Protein AF-A0A7W1I7E9-F1 (afdb_monomer)

Solvent-accessible surface area (backbone atoms only — not comparable to full-atom values): 3394 Å² total; per-residue (Å²): 131,58,82,53,42,75,39,77,90,28,46,71,71,36,36,50,32,51,54,50,47,35,70,76,73,40,78,67,88,44,73,70,59,49,58,76,25,67,86,32,50,71,75,46,47,63,61,39,59,83,78,58,82,66,128

Nearest PDB structures (foldseek):
  8dss-assembly1_B  TM=9.742E-01  e=2.740E-04  Geobacillus stearothermophilus ATCC 7953
  2oce-assembly1_A  TM=9.318E-01  e=6.950E-02  Pseudomonas aeruginosa PAO1
  3bzk-assembly1_A  TM=9.525E-01  e=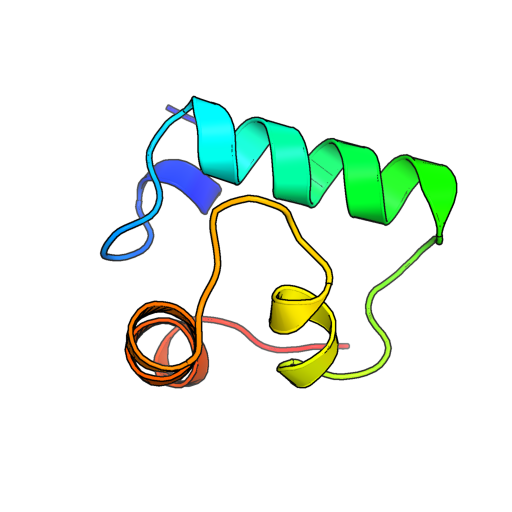9.375E-02  Pseudomonas aeru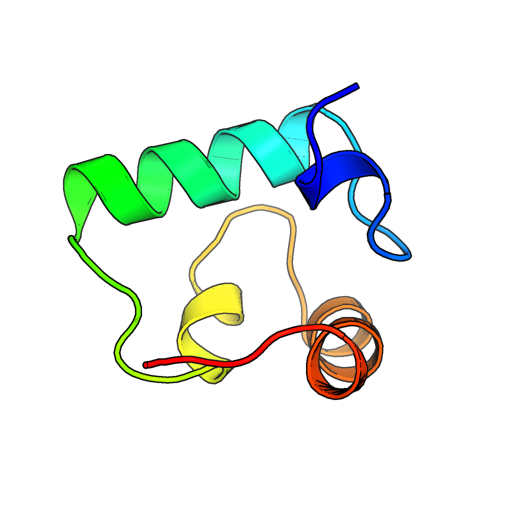ginosa
  2edu-assembly1_A  TM=8.204E-01  e=4.781E-02  Homo sapiens
  5ol9-assembly1_A  TM=8.058E-01  e=2.672E-01  Homo sapiens

Sequence (55 aa):
ATQLEALPGVGPATAQAIVEYRTQHGRFRSVNQLLEVRGIGEAKLAQLKAHVRVS

Radius of gyration: 10.08 Å; Cα contacts (8 Å, |Δi|>4): 48; chains: 1; bounding box: 22×19×22 Å

Mean predicted aligned error: 2.97 Å

Secondary structure (DSSP, 8-state):
--TTTTSTT--HHHHHHHHHHHHHH-S-SSGGGGGGSTT--HHHHHHHTTT----

Foldseek 3Di:
DPPQCVQPQDHPQQVVQVVVCCVVVNFDPFLVCSCVGPRDDPVSSVSCVVPDDGD

pLDDT: mean 92.04, std 6.85, range [53.69, 96.62]

Structure (mmCIF, N/CA/C/O backbone):
data_AF-A0A7W1I7E9-F1
#
_entry.id   AF-A0A7W1I7E9-F1
#
loop_
_atom_site.group_PDB
_atom_site.id
_atom_site.type_symbol
_atom_site.label_atom_id
_atom_site.label_alt_id
_atom_site.label_comp_id
_atom_site.label_asym_id
_atom_site.label_entity_id
_atom_site.label_seq_id
_atom_site.pdbx_PDB_ins_code
_atom_site.Cartn_x
_atom_site.Cartn_y
_atom_site.Cartn_z
_atom_site.occupancy
_atom_site.B_iso_or_equiv
_atom_site.auth_seq_id
_atom_site.auth_comp_id
_atom_site.auth_asym_id
_atom_site.auth_atom_id
_atom_site.pdbx_PDB_model_num
ATOM 1 N N . ALA A 1 1 ? 6.292 -6.092 12.872 1.00 53.69 1 ALA A N 1
ATOM 2 C CA . ALA A 1 1 ? 6.090 -5.923 11.426 1.00 53.69 1 ALA A CA 1
ATOM 3 C C . ALA A 1 1 ? 4.756 -6.549 11.067 1.00 53.69 1 ALA A C 1
ATOM 5 O O . ALA A 1 1 ? 4.555 -7.732 11.331 1.00 53.69 1 ALA A O 1
ATOM 6 N N . THR A 1 2 ? 3.803 -5.747 10.602 1.00 68.81 2 THR A N 1
ATOM 7 C CA . THR A 1 2 ? 2.491 -6.248 10.167 1.00 68.81 2 THR A CA 1
ATOM 8 C C . THR A 1 2 ? 2.663 -7.177 8.957 1.00 68.81 2 THR A C 1
ATOM 10 O O . THR A 1 2 ? 3.590 -7.001 8.176 1.00 68.81 2 THR A O 1
ATOM 13 N N . GLN A 1 3 ? 1.788 -8.170 8.762 1.00 83.56 3 GLN A N 1
ATOM 14 C CA . GLN A 1 3 ? 1.866 -9.110 7.624 1.00 83.56 3 GLN A CA 1
ATOM 15 C C . GLN A 1 3 ? 1.904 -8.396 6.252 1.00 83.56 3 GLN A C 1
ATOM 17 O O . GLN A 1 3 ? 2.394 -8.950 5.274 1.00 83.56 3 GLN A O 1
ATOM 22 N N . LEU A 1 4 ? 1.420 -7.150 6.193 1.00 88.38 4 LEU A N 1
ATOM 23 C CA . LEU A 1 4 ? 1.492 -6.283 5.019 1.00 88.38 4 LEU A CA 1
ATOM 24 C C . LEU A 1 4 ? 2.915 -5.792 4.724 1.00 88.38 4 LEU A C 1
ATOM 26 O O . LEU A 1 4 ? 3.275 -5.707 3.560 1.00 88.38 4 LEU A O 1
ATOM 30 N N . GLU A 1 5 ? 3.735 -5.513 5.741 1.00 89.00 5 GLU A N 1
ATOM 31 C CA . GLU A 1 5 ? 5.135 -5.081 5.568 1.00 89.00 5 GLU A CA 1
ATOM 32 C C . GLU A 1 5 ? 6.035 -6.184 4.991 1.00 89.00 5 GLU A C 1
ATOM 34 O O . GLU A 1 5 ? 7.119 -5.902 4.491 1.00 89.00 5 GLU A O 1
ATOM 39 N N . ALA A 1 6 ? 5.597 -7.446 5.044 1.00 89.94 6 ALA A N 1
ATOM 40 C CA . ALA A 1 6 ? 6.301 -8.559 4.409 1.00 89.94 6 ALA A CA 1
ATOM 41 C C . ALA A 1 6 ? 6.090 -8.605 2.883 1.00 89.94 6 ALA A C 1
ATOM 43 O O . ALA A 1 6 ? 6.747 -9.386 2.194 1.00 89.94 6 ALA A O 1
ATOM 44 N N . LEU A 1 7 ? 5.164 -7.802 2.346 1.00 91.38 7 LEU A N 1
ATOM 45 C CA . LEU A 1 7 ? 4.909 -7.741 0.913 1.00 91.38 7 LEU A CA 1
ATOM 46 C C . LEU A 1 7 ? 6.001 -6.922 0.204 1.00 91.38 7 LEU A C 1
ATOM 48 O O . LEU A 1 7 ? 6.425 -5.878 0.712 1.00 91.38 7 LEU A O 1
ATOM 52 N N . PRO A 1 8 ? 6.437 -7.340 -0.997 1.00 89.50 8 PRO A N 1
ATOM 53 C CA . PRO A 1 8 ? 7.480 -6.634 -1.730 1.00 89.50 8 PRO A CA 1
ATOM 54 C C . PRO A 1 8 ? 7.074 -5.179 -1.994 1.00 89.50 8 PRO A C 1
ATOM 56 O O . PRO A 1 8 ? 5.984 -4.888 -2.489 1.00 89.50 8 PRO A O 1
ATOM 59 N N . GLY A 1 9 ? 7.959 -4.251 -1.626 1.00 87.50 9 GLY A N 1
ATOM 60 C CA . GLY A 1 9 ? 7.738 -2.816 -1.797 1.00 87.50 9 GLY A CA 1
ATOM 61 C C . GLY A 1 9 ? 6.742 -2.188 -0.812 1.00 87.50 9 GLY A C 1
ATOM 62 O O . GLY A 1 9 ? 6.464 -0.991 -0.930 1.00 87.50 9 GLY A O 1
ATOM 63 N N . VAL A 1 10 ? 6.208 -2.926 0.166 1.00 93.56 10 VAL A N 1
ATOM 64 C CA . VAL A 1 10 ? 5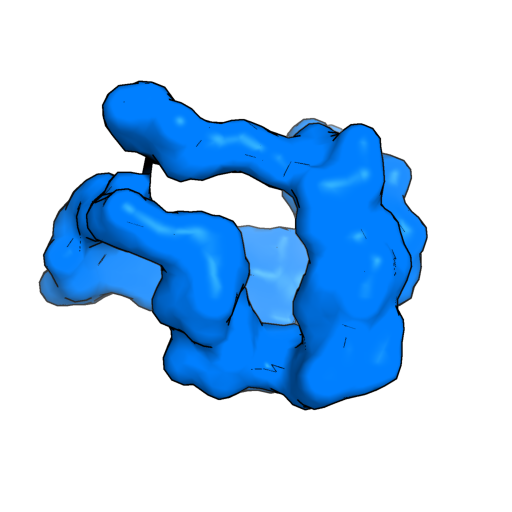.307 -2.381 1.195 1.00 93.56 10 VAL A CA 1
ATOM 65 C C . VAL A 1 10 ? 6.096 -2.100 2.469 1.00 93.56 10 VAL A C 1
ATOM 67 O O . VAL A 1 10 ? 6.446 -3.001 3.215 1.00 93.56 10 VAL A O 1
ATOM 70 N N . GLY A 1 11 ? 6.367 -0.821 2.727 1.00 93.44 11 GLY A N 1
ATOM 71 C CA . GLY A 1 11 ? 6.913 -0.370 4.010 1.00 93.44 11 GLY A CA 1
ATOM 72 C C . GLY A 1 11 ? 5.815 -0.010 5.022 1.00 93.44 11 GLY A C 1
ATOM 73 O O . GLY A 1 11 ? 4.633 0.008 4.659 1.00 93.44 11 GLY A O 1
ATOM 74 N N . PRO A 1 12 ? 6.187 0.379 6.258 1.00 93.50 12 PRO A N 1
ATOM 75 C CA . PRO A 1 12 ? 5.240 0.710 7.328 1.00 93.50 12 PRO A CA 1
ATOM 76 C C . PRO A 1 12 ? 4.187 1.755 6.927 1.00 93.50 12 PRO A C 1
ATOM 78 O O . PRO A 1 12 ? 3.003 1.577 7.192 1.00 93.50 12 PRO A O 1
ATOM 81 N N . ALA A 1 13 ? 4.587 2.808 6.206 1.00 93.81 13 ALA A N 1
ATOM 82 C CA . ALA A 1 13 ? 3.667 3.852 5.748 1.00 93.81 13 ALA A CA 1
ATOM 83 C C . ALA A 1 13 ? 2.624 3.334 4.739 1.00 93.81 13 ALA A C 1
ATOM 85 O O . ALA A 1 13 ? 1.456 3.710 4.800 1.00 93.81 13 ALA A O 1
ATOM 86 N N . THR A 1 14 ? 3.024 2.452 3.818 1.00 94.38 14 THR A N 1
ATOM 87 C CA . THR A 1 14 ? 2.094 1.847 2.853 1.00 94.38 14 THR A CA 1
ATOM 88 C C . THR A 1 14 ? 1.181 0.836 3.541 1.00 94.38 14 THR A C 1
ATOM 90 O O . THR A 1 14 ? -0.012 0.814 3.258 1.00 94.38 14 THR A O 1
ATOM 93 N N . ALA A 1 15 ? 1.703 0.041 4.479 1.00 94.50 15 ALA A N 1
ATOM 94 C CA . ALA A 1 15 ? 0.892 -0.874 5.279 1.00 94.50 15 ALA A CA 1
ATOM 95 C C . ALA A 1 15 ? -0.196 -0.123 6.067 1.00 94.50 15 ALA A C 1
ATOM 97 O O . ALA A 1 15 ? -1.364 -0.511 6.016 1.00 94.50 15 ALA A O 1
ATOM 98 N N . GLN A 1 16 ? 0.165 0.994 6.709 1.00 94.88 16 GLN A N 1
ATOM 99 C CA . GLN A 1 16 ? -0.780 1.887 7.385 1.00 94.88 16 GLN A CA 1
ATOM 100 C C . GLN A 1 16 ? -1.866 2.387 6.418 1.00 94.8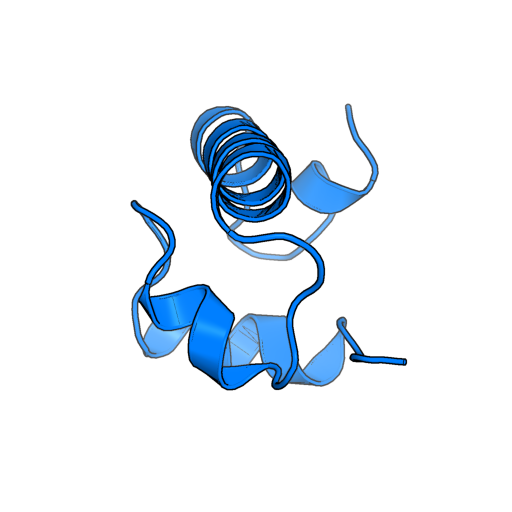8 16 GLN A C 1
ATOM 102 O O . GLN A 1 16 ? -3.053 2.276 6.720 1.00 94.88 16 GLN A O 1
ATOM 107 N N . ALA A 1 17 ? -1.474 2.862 5.231 1.00 95.44 17 ALA A N 1
ATOM 108 C CA . ALA A 1 17 ? -2.407 3.375 4.228 1.00 95.44 17 ALA A CA 1
ATOM 109 C C . ALA A 1 17 ? -3.393 2.303 3.721 1.00 95.44 17 ALA A C 1
ATOM 111 O O . ALA A 1 17 ? -4.560 2.608 3.487 1.00 95.44 17 ALA A O 1
ATOM 112 N N . ILE A 1 18 ? -2.963 1.040 3.588 1.00 94.38 18 ILE A N 1
ATOM 113 C CA . ILE A 1 18 ? -3.849 -0.080 3.215 1.00 94.38 18 ILE A CA 1
ATOM 114 C C . ILE A 1 18 ? -4.918 -0.306 4.297 1.00 94.38 18 ILE A C 1
ATOM 116 O O . ILE A 1 18 ? -6.094 -0.504 3.982 1.00 94.38 18 ILE A O 1
ATOM 120 N N . VAL A 1 19 ? -4.516 -0.291 5.572 1.00 93.75 19 VAL A N 1
ATOM 121 C CA . VAL A 1 19 ? -5.434 -0.476 6.710 1.00 93.75 19 VAL A CA 1
ATOM 122 C C . VAL A 1 19 ? -6.417 0.687 6.811 1.00 93.75 19 VAL A C 1
ATOM 124 O O . VAL A 1 19 ? -7.616 0.470 6.999 1.00 93.75 19 VAL A O 1
ATOM 127 N N . GLU A 1 20 ? -5.929 1.912 6.644 1.00 94.88 20 GLU A N 1
ATOM 128 C CA . GLU A 1 20 ? -6.744 3.122 6.677 1.00 94.88 20 GLU A CA 1
ATOM 129 C C . GLU A 1 20 ? -7.763 3.146 5.533 1.00 94.88 20 GLU A C 1
ATOM 131 O O . GLU A 1 20 ? -8.958 3.319 5.784 1.00 94.88 20 GLU A O 1
ATOM 136 N N . TYR A 1 21 ? -7.331 2.847 4.303 1.00 95.75 21 TYR A N 1
ATOM 137 C CA . TYR A 1 21 ? -8.235 2.724 3.159 1.00 95.75 21 TYR A CA 1
ATOM 138 C C . TYR A 1 21 ? -9.347 1.711 3.441 1.00 95.75 21 TYR A C 1
ATOM 140 O O . TYR A 1 21 ? -10.523 2.028 3.264 1.00 95.75 21 TYR A O 1
ATOM 148 N N . ARG A 1 22 ? -8.998 0.522 3.955 1.00 94.12 22 ARG A N 1
ATOM 149 C CA . ARG A 1 22 ? -9.976 -0.522 4.297 1.00 94.12 22 ARG A CA 1
ATOM 150 C C . ARG A 1 22 ? -10.939 -0.092 5.408 1.00 94.12 22 ARG A C 1
ATOM 152 O O . ARG A 1 22 ? -12.091 -0.520 5.421 1.00 94.12 22 ARG A O 1
ATOM 159 N N . THR A 1 23 ? -10.475 0.722 6.348 1.00 94.56 23 THR A N 1
ATOM 160 C CA . THR A 1 23 ? -11.308 1.245 7.440 1.00 94.56 23 THR A CA 1
ATOM 161 C C . THR A 1 23 ? -12.333 2.248 6.913 1.00 94.56 23 THR A C 1
ATOM 163 O O . THR A 1 23 ? -13.492 2.199 7.311 1.00 94.56 23 THR A O 1
ATOM 166 N N . 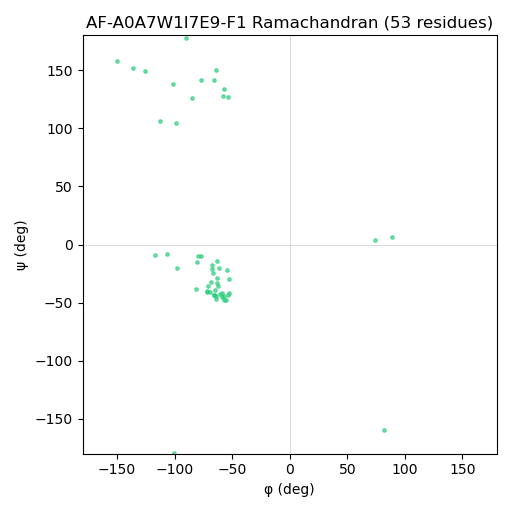GLN A 1 24 ? -11.926 3.116 5.985 1.00 96.00 24 GLN A N 1
ATOM 167 C CA . GLN A 1 24 ? -12.775 4.179 5.441 1.00 96.00 24 GLN A CA 1
ATOM 168 C C . GLN A 1 24 ? -13.724 3.691 4.333 1.00 96.00 24 GLN A C 1
ATOM 170 O O . GLN A 1 24 ? -14.873 4.119 4.273 1.00 96.00 24 GLN A O 1
ATOM 175 N N . HIS A 1 25 ? -13.265 2.780 3.472 1.00 95.00 25 HIS A N 1
ATOM 176 C CA . HIS A 1 25 ? -13.988 2.347 2.265 1.00 95.00 25 HIS A CA 1
ATOM 177 C C . HIS A 1 25 ? -14.586 0.939 2.397 1.00 95.00 25 HIS A C 1
ATOM 179 O O . HIS A 1 25 ? -15.344 0.487 1.536 1.00 95.00 25 HIS A O 1
ATOM 185 N N . GLY A 1 26 ? -14.260 0.229 3.479 1.00 94.00 26 GLY A N 1
ATOM 186 C CA . GLY A 1 26 ? -14.628 -1.165 3.681 1.00 94.00 26 GLY A CA 1
ATOM 187 C C . GLY A 1 26 ? -13.683 -2.139 2.973 1.00 94.00 26 GLY A C 1
ATOM 188 O O . GLY A 1 26 ? -12.527 -1.846 2.673 1.00 94.00 26 GLY A O 1
ATOM 189 N N . ARG A 1 27 ? -14.154 -3.369 2.746 1.00 94.12 27 ARG A N 1
ATOM 190 C CA . ARG A 1 27 ? -13.340 -4.424 2.121 1.00 94.12 27 ARG A CA 1
ATOM 191 C C . ARG A 1 27 ? -13.007 -4.060 0.672 1.00 94.12 27 ARG A C 1
ATOM 193 O O . ARG A 1 27 ? -13.877 -3.600 -0.063 1.00 94.12 27 ARG A O 1
ATOM 200 N N . PHE A 1 28 ? -11.781 -4.372 0.250 1.00 95.62 28 PHE A N 1
ATOM 201 C CA . PHE A 1 28 ? -11.417 -4.363 -1.164 1.00 95.62 28 PHE A CA 1
ATOM 202 C C . PHE A 1 28 ? -12.340 -5.312 -1.937 1.00 95.62 28 PHE A C 1
ATOM 204 O O . PHE A 1 28 ? -12.577 -6.436 -1.500 1.00 95.62 28 PHE A O 1
ATOM 211 N N . ARG A 1 29 ? -12.853 -4.853 -3.076 1.00 94.75 29 ARG A N 1
ATOM 212 C CA . ARG A 1 29 ? -13.681 -5.608 -4.031 1.00 94.75 29 ARG A CA 1
ATOM 213 C C . ARG A 1 29 ? -12.864 -6.148 -5.200 1.00 94.75 29 ARG A C 1
ATOM 215 O O . ARG A 1 29 ? -13.281 -7.085 -5.867 1.00 94.75 29 ARG A O 1
ATOM 222 N N . SER A 1 30 ? -11.695 -5.566 -5.450 1.00 95.25 30 SER A N 1
ATOM 223 C CA . SER A 1 30 ? -10.729 -6.062 -6.427 1.00 95.25 30 SER A CA 1
ATOM 224 C C . SER A 1 30 ? -9.310 -5.704 -5.998 1.00 95.25 30 SER A C 1
ATOM 226 O O . SER A 1 30 ? -9.100 -4.759 -5.241 1.00 95.25 30 SER A O 1
ATOM 228 N N . VAL A 1 31 ? -8.322 -6.444 -6.505 1.00 94.56 31 VAL A N 1
ATOM 229 C CA . VAL A 1 31 ? -6.902 -6.145 -6.250 1.00 94.56 31 VAL A CA 1
ATOM 230 C C . VAL A 1 31 ? -6.514 -4.774 -6.822 1.00 94.56 31 VAL A C 1
ATOM 232 O O . VAL A 1 31 ? -5.663 -4.094 -6.262 1.00 94.56 31 VAL A O 1
ATOM 235 N N . ASN A 1 32 ? -7.177 -4.322 -7.893 1.00 95.50 32 ASN A N 1
ATOM 236 C CA . ASN A 1 32 ? -6.891 -3.034 -8.531 1.00 95.50 32 ASN A CA 1
ATOM 237 C C . ASN A 1 32 ? -7.223 -1.829 -7.638 1.00 95.50 32 ASN A C 1
ATOM 239 O O . ASN A 1 32 ? -6.589 -0.791 -7.795 1.00 95.50 32 ASN A O 1
ATOM 243 N N . GLN A 1 33 ? -8.135 -1.967 -6.670 1.00 96.00 33 GLN A N 1
ATOM 244 C CA . GLN A 1 33 ? -8.420 -0.902 -5.697 1.00 96.00 33 GLN A CA 1
ATOM 245 C C . GLN A 1 33 ? -7.216 -0.563 -4.808 1.00 96.00 33 GLN A C 1
ATOM 247 O O . GLN A 1 33 ? -7.184 0.497 -4.194 1.00 96.00 33 GLN A O 1
ATOM 252 N N . LEU A 1 34 ? -6.178 -1.407 -4.772 1.00 95.31 34 LEU A N 1
ATOM 253 C CA . LEU A 1 34 ? -4.915 -1.037 -4.138 1.00 95.31 34 LEU A CA 1
ATOM 254 C C . LEU A 1 34 ? -4.252 0.181 -4.807 1.00 95.31 34 LEU A C 1
ATOM 256 O O . LEU A 1 34 ? -3.461 0.833 -4.144 1.00 95.31 34 LEU A O 1
ATOM 260 N N . LEU A 1 35 ? -4.583 0.534 -6.059 1.00 96.62 35 LEU A N 1
ATOM 261 C CA . LEU A 1 35 ? -4.108 1.778 -6.700 1.00 96.62 35 LEU A CA 1
ATOM 262 C C . LEU A 1 35 ? -4.687 3.045 -6.066 1.00 96.62 35 LEU A C 1
ATOM 264 O O . LEU A 1 35 ? -4.115 4.119 -6.219 1.00 9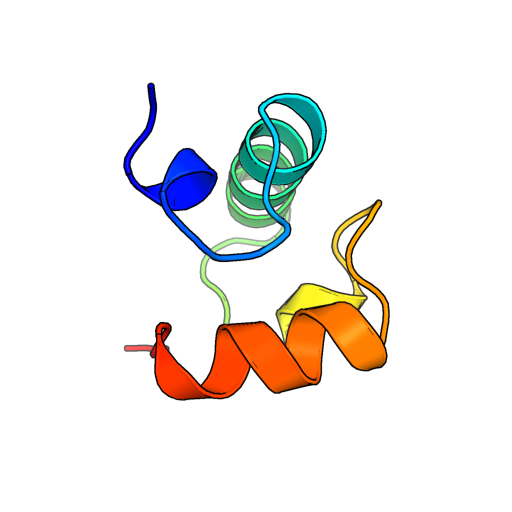6.62 35 LEU A O 1
ATOM 268 N N . GLU A 1 36 ? -5.807 2.931 -5.355 1.00 96.19 36 GLU A N 1
ATOM 269 C CA . GLU A 1 36 ? -6.400 4.048 -4.615 1.00 96.19 36 GLU A CA 1
ATOM 270 C C . GLU A 1 36 ? -5.676 4.284 -3.276 1.00 96.19 36 GLU A C 1
ATOM 272 O O . GLU A 1 36 ? -5.880 5.301 -2.614 1.00 96.19 36 GLU A O 1
ATOM 277 N N . VAL A 1 37 ? -4.793 3.364 -2.871 1.00 95.75 37 VAL A N 1
ATOM 278 C CA . VAL A 1 37 ? -4.007 3.479 -1.644 1.00 95.75 37 VAL A CA 1
ATOM 279 C C . VAL A 1 37 ? -2.750 4.307 -1.897 1.00 95.75 37 VAL A C 1
ATOM 281 O O . VAL A 1 37 ? -1.904 3.984 -2.736 1.00 95.75 37 VAL A O 1
ATOM 284 N N . ARG A 1 38 ? -2.564 5.355 -1.089 1.00 93.56 38 ARG A N 1
ATOM 285 C CA . ARG A 1 38 ? -1.374 6.211 -1.150 1.00 93.56 38 ARG A CA 1
ATOM 286 C C . ARG A 1 38 ? -0.084 5.387 -1.038 1.00 93.56 38 ARG A C 1
ATOM 288 O O . ARG A 1 38 ? 0.130 4.647 -0.080 1.00 93.56 38 ARG A O 1
ATOM 295 N N . GLY A 1 39 ? 0.820 5.576 -2.001 1.00 93.06 39 GLY A N 1
ATOM 296 C CA . GLY A 1 39 ? 2.112 4.883 -2.046 1.00 93.06 39 GLY A CA 1
ATOM 297 C C . GLY A 1 39 ? 2.091 3.537 -2.777 1.00 93.06 39 GLY A C 1
ATOM 298 O O . GLY A 1 39 ? 3.118 2.847 -2.786 1.00 93.06 39 GLY A O 1
ATOM 299 N N . ILE A 1 40 ? 0.970 3.174 -3.409 1.00 96.00 40 ILE A N 1
ATOM 300 C CA . ILE A 1 40 ? 0.865 2.053 -4.346 1.00 96.00 40 ILE A CA 1
ATOM 301 C C . ILE A 1 40 ? 0.599 2.607 -5.750 1.00 96.00 40 ILE A C 1
ATOM 303 O O . ILE A 1 40 ? -0.489 3.071 -6.056 1.00 96.00 40 ILE A O 1
ATOM 307 N N . GLY A 1 41 ? 1.617 2.557 -6.609 1.00 95.12 41 GLY A N 1
ATOM 308 C CA . GLY A 1 41 ? 1.474 2.801 -8.049 1.00 95.12 41 GLY A CA 1
ATOM 309 C C . GLY A 1 41 ? 1.437 1.494 -8.841 1.00 95.12 41 GLY A C 1
ATOM 310 O O . GLY A 1 41 ? 1.586 0.413 -8.267 1.00 95.12 41 GLY A O 1
ATOM 311 N N . GLU A 1 42 ? 1.317 1.586 -10.166 1.00 95.25 42 GLU A N 1
ATOM 312 C CA . GLU A 1 42 ? 1.208 0.420 -11.060 1.00 95.25 42 GLU A CA 1
ATOM 313 C C . GLU A 1 42 ? 2.343 -0.596 -10.884 1.00 95.25 42 GLU A C 1
ATOM 315 O O . GLU A 1 42 ? 2.084 -1.794 -10.785 1.00 95.25 42 GLU A O 1
ATOM 320 N N . ALA A 1 43 ? 3.590 -0.129 -10.758 1.00 93.00 43 ALA A N 1
ATOM 321 C CA . ALA A 1 43 ? 4.748 -1.000 -10.552 1.00 93.00 43 ALA A CA 1
ATOM 322 C C . ALA A 1 43 ? 4.634 -1.823 -9.257 1.00 93.00 43 ALA A C 1
ATOM 324 O O . ALA A 1 43 ? 4.899 -3.025 -9.246 1.00 93.00 43 ALA 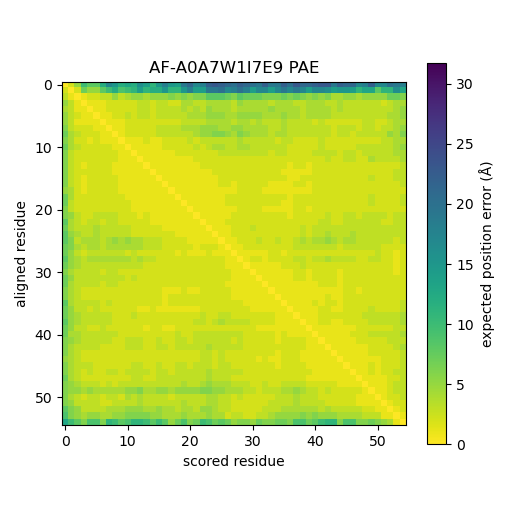A O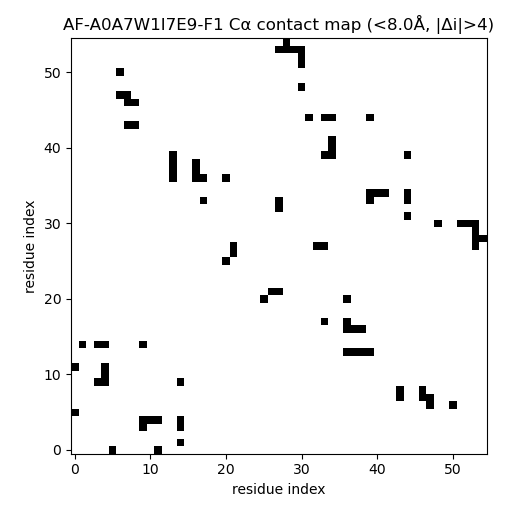 1
ATOM 325 N N . LYS A 1 44 ? 4.183 -1.190 -8.168 1.00 93.44 44 LYS A N 1
ATOM 326 C CA . LYS A 1 44 ? 3.992 -1.871 -6.884 1.00 93.44 44 LYS A CA 1
ATOM 327 C C . LYS A 1 44 ? 2.782 -2.799 -6.938 1.00 93.44 44 LYS A C 1
ATOM 329 O O . LYS A 1 44 ? 2.867 -3.928 -6.473 1.00 93.44 44 LYS A O 1
ATOM 334 N N . LEU A 1 45 ? 1.684 -2.373 -7.565 1.00 94.75 45 LEU A N 1
ATOM 335 C CA . LEU A 1 45 ? 0.526 -3.235 -7.792 1.00 94.75 45 LEU A CA 1
ATOM 336 C C . LEU A 1 45 ? 0.916 -4.503 -8.566 1.00 94.75 45 LEU A C 1
ATOM 338 O O . LEU A 1 45 ? 0.486 -5.591 -8.195 1.00 94.75 45 LEU A O 1
ATOM 342 N N . ALA A 1 46 ? 1.724 -4.379 -9.621 1.00 94.19 46 ALA A N 1
ATOM 343 C CA . ALA A 1 46 ? 2.172 -5.520 -10.416 1.00 94.19 46 ALA A CA 1
ATOM 344 C C . ALA A 1 46 ? 2.932 -6.550 -9.565 1.00 94.19 46 ALA A C 1
ATOM 346 O O . ALA A 1 46 ? 2.665 -7.743 -9.681 1.00 94.19 46 ALA A O 1
ATOM 347 N N . GLN A 1 47 ? 3.802 -6.091 -8.660 1.00 92.56 47 GLN A N 1
ATOM 348 C CA . GLN A 1 47 ? 4.487 -6.960 -7.697 1.00 92.56 47 GLN A CA 1
ATOM 349 C C . GLN A 1 47 ? 3.503 -7.586 -6.701 1.00 92.56 47 GLN A C 1
ATOM 351 O O . GLN A 1 47 ? 3.563 -8.781 -6.432 1.00 92.56 47 GLN A O 1
ATOM 356 N N . LEU A 1 48 ? 2.554 -6.801 -6.187 1.00 93.31 48 LEU A N 1
ATOM 357 C CA . LEU A 1 48 ? 1.587 -7.251 -5.185 1.00 93.31 48 LEU A CA 1
ATOM 358 C C . LEU A 1 48 ? 0.580 -8.273 -5.716 1.00 93.31 48 LEU A C 1
ATOM 360 O O . LEU A 1 48 ? 0.167 -9.144 -4.953 1.00 93.31 48 LEU A O 1
ATOM 364 N N . LYS A 1 49 ? 0.199 -8.203 -6.998 1.00 91.25 49 LYS A N 1
ATOM 365 C CA . LYS A 1 49 ? -0.810 -9.084 -7.619 1.00 91.25 49 LYS A CA 1
ATOM 366 C C . LYS A 1 49 ? -0.531 -10.579 -7.427 1.00 91.25 49 LYS A C 1
ATOM 368 O O . LYS A 1 49 ? -1.481 -11.349 -7.363 1.00 91.25 49 LYS A O 1
ATOM 373 N N . ALA A 1 50 ? 0.734 -10.983 -7.306 1.00 91.75 50 ALA A N 1
ATOM 374 C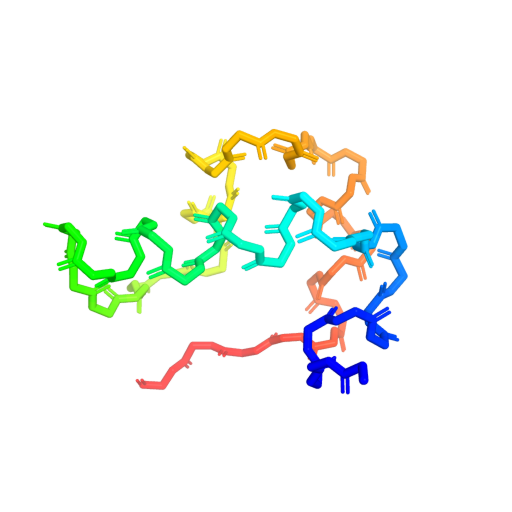 CA . ALA A 1 50 ? 1.118 -12.376 -7.067 1.00 91.75 50 ALA A CA 1
ATOM 375 C C . ALA A 1 50 ? 0.990 -12.822 -5.593 1.00 91.75 50 ALA A C 1
ATOM 377 O O . ALA A 1 50 ? 1.020 -14.016 -5.308 1.00 91.75 50 ALA A O 1
ATOM 378 N N . HIS A 1 51 ? 0.849 -11.883 -4.654 1.00 92.38 51 HIS A N 1
ATOM 379 C CA . HIS A 1 51 ? 0.908 -12.140 -3.210 1.00 92.38 51 HIS A CA 1
ATOM 380 C C . HIS A 1 51 ? -0.396 -11.838 -2.470 1.00 92.38 51 HIS A C 1
ATOM 382 O O . HIS A 1 51 ? -0.523 -12.155 -1.287 1.00 92.38 51 HIS A O 1
ATOM 388 N N . VAL A 1 52 ? -1.364 -11.211 -3.137 1.00 92.56 52 VAL A N 1
ATOM 389 C CA . VAL A 1 52 ? -2.616 -10.777 -2.515 1.00 92.56 52 VAL A CA 1
ATOM 390 C C . VAL A 1 52 ? -3.816 -11.325 -3.268 1.00 92.56 52 VAL A C 1
ATOM 392 O O . VAL A 1 52 ? -3.795 -11.497 -4.484 1.00 92.56 52 VAL A O 1
ATOM 395 N N . ARG A 1 53 ? -4.899 -11.566 -2.533 1.00 91.94 53 ARG A N 1
ATOM 396 C CA . ARG A 1 53 ? -6.196 -11.942 -3.095 1.00 91.94 53 ARG A CA 1
ATOM 397 C C . ARG A 1 53 ? -7.308 -11.174 -2.402 1.00 91.94 53 ARG A C 1
ATOM 399 O O . ARG A 1 53 ? -7.184 -10.827 -1.228 1.00 91.94 53 ARG A O 1
ATOM 406 N N . VAL A 1 54 ? -8.397 -10.960 -3.125 1.00 90.69 54 VAL A N 1
ATOM 407 C CA . VAL A 1 54 ? -9.652 -10.451 -2.572 1.00 90.69 54 VAL A CA 1
ATOM 408 C C . VAL A 1 54 ? -10.623 -11.620 -2.406 1.00 90.69 54 VAL A C 1
ATOM 410 O O . VAL A 1 54 ? -10.676 -12.494 -3.269 1.00 90.69 54 VAL A O 1
ATOM 413 N N . SER A 1 55 ? -11.344 -11.642 -1.282 1.00 79.94 55 SER A N 1
ATOM 414 C CA . SER A 1 55 ? -12.348 -12.652 -0.913 1.00 79.94 55 SER A CA 1
ATOM 415 C C . SER A 1 55 ? -13.583 -12.003 -0.312 1.00 79.94 55 SER A C 1
ATOM 417 O O . SER A 1 55 ? -13.376 -11.101 0.548 1.00 79.94 55 SER A O 1
#